Protein AF-A0A960HF94-F1 (afdb_monomer)

Structure (mmCIF, N/CA/C/O backbone):
data_AF-A0A960HF94-F1
#
_entry.id   AF-A0A960HF94-F1
#
loop_
_atom_site.group_PDB
_atom_site.id
_atom_site.type_symbol
_atom_site.label_atom_id
_atom_site.label_alt_id
_atom_site.label_comp_id
_atom_site.label_asym_id
_atom_site.label_entity_id
_atom_site.label_seq_id
_atom_site.pdbx_PDB_ins_code
_atom_site.Cartn_x
_atom_site.Cartn_y
_atom_site.Cartn_z
_atom_site.occupancy
_atom_site.B_iso_or_equiv
_atom_site.auth_seq_id
_atom_site.auth_comp_id
_atom_site.auth_asym_id
_atom_site.au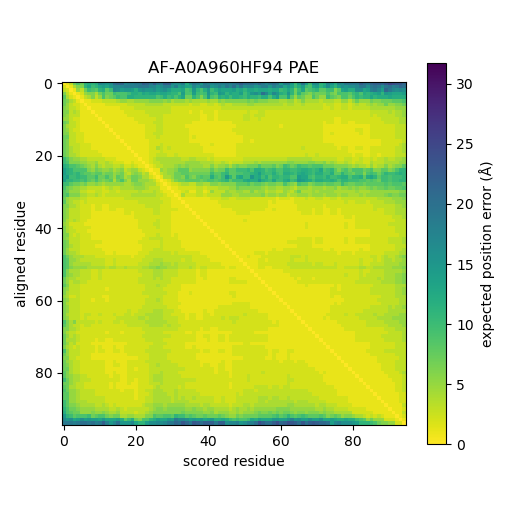th_atom_id
_at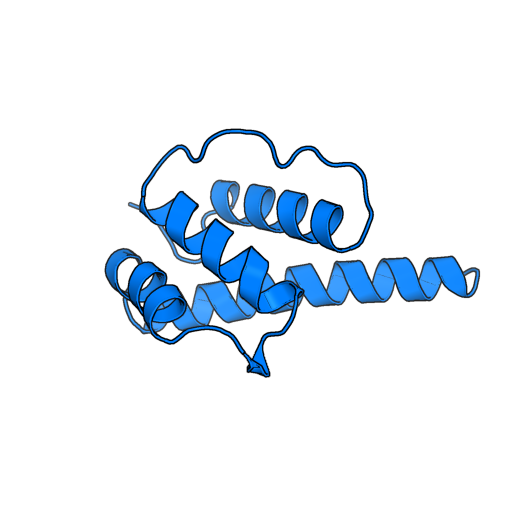om_site.pdbx_PDB_model_num
ATOM 1 N N . ALA A 1 1 ? -19.935 0.816 2.795 1.00 55.94 1 ALA A N 1
ATOM 2 C CA . ALA A 1 1 ? -18.988 0.423 3.856 1.00 55.94 1 ALA A CA 1
ATOM 3 C C . ALA A 1 1 ? -17.633 0.225 3.203 1.00 55.94 1 ALA A C 1
ATOM 5 O O . ALA A 1 1 ? -17.574 -0.494 2.212 1.00 55.94 1 ALA A O 1
ATOM 6 N N . PHE A 1 2 ? -16.607 0.911 3.699 1.00 56.03 2 PHE A N 1
ATOM 7 C CA . PHE A 1 2 ? -15.231 0.796 3.219 1.00 56.03 2 PHE A CA 1
ATOM 8 C C . PHE A 1 2 ? -14.725 -0.630 3.482 1.00 56.03 2 PHE A C 1
ATOM 10 O O . PHE A 1 2 ? -14.959 -1.166 4.566 1.00 56.03 2 PHE A O 1
ATOM 17 N N . ARG A 1 3 ? -14.119 -1.277 2.483 1.00 75.81 3 ARG A N 1
ATOM 18 C CA . ARG A 1 3 ? -13.549 -2.629 2.604 1.00 75.81 3 ARG A CA 1
ATOM 19 C C . ARG A 1 3 ? -12.047 -2.545 2.371 1.00 75.81 3 ARG A C 1
ATOM 21 O O . ARG A 1 3 ? -11.606 -1.743 1.560 1.00 75.81 3 ARG A O 1
ATOM 28 N N . ALA A 1 4 ? -11.285 -3.412 3.031 1.00 73.25 4 ALA A N 1
ATOM 29 C CA . ALA A 1 4 ? -9.826 -3.462 2.910 1.00 73.25 4 ALA A CA 1
ATOM 30 C C . ALA A 1 4 ? -9.325 -3.612 1.466 1.00 73.25 4 ALA A C 1
ATOM 32 O O . ALA A 1 4 ? -8.255 -3.131 1.113 1.00 73.25 4 ALA A O 1
ATOM 33 N N . THR A 1 5 ? -10.129 -4.259 0.626 1.00 78.88 5 THR A N 1
ATOM 34 C CA . THR A 1 5 ? -9.868 -4.482 -0.795 1.00 78.88 5 THR A CA 1
ATOM 35 C C . THR A 1 5 ? -10.847 -3.721 -1.686 1.00 78.88 5 THR A C 1
ATOM 37 O O . THR A 1 5 ? -11.202 -4.198 -2.763 1.00 78.88 5 THR A O 1
ATOM 40 N N . ASP A 1 6 ? -11.327 -2.554 -1.239 1.00 88.00 6 ASP A N 1
ATOM 41 C CA . ASP A 1 6 ? -12.124 -1.662 -2.084 1.00 88.00 6 ASP A CA 1
ATOM 42 C C . ASP A 1 6 ? -11.347 -1.358 -3.382 1.00 88.00 6 ASP A C 1
ATOM 44 O O . ASP A 1 6 ? -10.273 -0.744 -3.317 1.00 88.00 6 ASP A O 1
ATOM 48 N N . PRO A 1 7 ? -11.860 -1.774 -4.560 1.00 89.38 7 PRO A N 1
ATOM 49 C CA . PRO A 1 7 ? -11.151 -1.605 -5.823 1.00 89.38 7 PRO A CA 1
ATOM 50 C C . PRO A 1 7 ? -10.770 -0.151 -6.098 1.00 89.38 7 PRO A C 1
ATOM 52 O O . PRO A 1 7 ? -9.668 0.109 -6.565 1.00 89.38 7 PRO A O 1
ATOM 55 N N . ALA A 1 8 ? -11.622 0.810 -5.726 1.00 90.88 8 ALA A N 1
ATOM 56 C CA . ALA A 1 8 ? -11.369 2.221 -5.998 1.00 90.88 8 ALA A CA 1
ATOM 57 C C . ALA A 1 8 ? -10.233 2.799 -5.135 1.00 90.88 8 ALA A C 1
ATOM 59 O O . ALA A 1 8 ? -9.640 3.817 -5.491 1.00 90.88 8 ALA A O 1
ATOM 60 N N . VAL A 1 9 ? -9.953 2.200 -3.976 1.00 91.50 9 VAL A N 1
ATOM 61 C CA . VAL A 1 9 ? -8.810 2.575 -3.130 1.00 91.50 9 VAL A CA 1
ATOM 62 C C . VAL A 1 9 ? -7.550 1.906 -3.647 1.00 91.50 9 VAL A C 1
ATOM 64 O O . VAL A 1 9 ? -6.522 2.568 -3.773 1.00 91.50 9 VAL A O 1
ATOM 67 N N . LEU A 1 10 ? -7.636 0.620 -3.998 1.00 93.00 10 LEU A N 1
ATOM 68 C CA . LEU A 1 10 ? -6.509 -0.127 -4.551 1.00 93.00 10 LEU A CA 1
ATOM 69 C C . LEU A 1 10 ? -6.028 0.454 -5.882 1.00 93.00 10 LEU A C 1
ATOM 71 O O . LEU A 1 10 ? -4.825 0.571 -6.066 1.00 93.00 10 LEU A O 1
ATOM 75 N N . GLU A 1 11 ? -6.925 0.897 -6.765 1.00 93.38 11 GLU A N 1
ATOM 76 C CA . GLU A 1 11 ? -6.564 1.593 -8.012 1.00 93.38 11 GLU A CA 1
ATOM 77 C C . GLU A 1 11 ? -5.757 2.869 -7.750 1.00 93.38 11 GLU A C 1
ATOM 79 O O . GLU A 1 11 ? -4.820 3.194 -8.477 1.00 93.38 11 GLU A O 1
ATOM 84 N N . ARG A 1 12 ? -6.078 3.591 -6.676 1.00 94.31 12 ARG A N 1
ATOM 85 C CA . ARG A 1 12 ? -5.348 4.806 -6.314 1.00 94.31 12 ARG A CA 1
ATOM 86 C C . ARG A 1 12 ? -4.028 4.525 -5.620 1.00 94.31 12 ARG A C 1
ATOM 88 O O . ARG A 1 12 ? -3.050 5.204 -5.915 1.00 94.31 12 ARG A O 1
ATOM 95 N N . CYS A 1 13 ? -3.980 3.520 -4.750 1.00 95.50 13 CYS A N 1
ATOM 96 C CA . CYS A 1 13 ? -2.722 3.047 -4.176 1.00 95.50 13 CYS A CA 1
ATOM 97 C C . CYS A 1 13 ? -1.806 2.505 -5.283 1.00 95.50 13 CYS A C 1
ATOM 99 O O . CYS A 1 13 ? -0.613 2.771 -5.273 1.00 95.50 13 CYS A O 1
ATOM 101 N N . HIS A 1 14 ? -2.363 1.829 -6.293 1.00 95.56 14 HIS A N 1
ATOM 102 C CA . HIS A 1 14 ? -1.634 1.378 -7.478 1.00 95.56 14 HIS A CA 1
ATOM 103 C C . HIS A 1 14 ? -1.067 2.546 -8.285 1.00 95.56 14 HIS A C 1
ATOM 105 O O . HIS A 1 14 ? 0.134 2.563 -8.539 1.00 95.56 14 HIS A O 1
ATOM 111 N N . ALA A 1 15 ? -1.877 3.558 -8.615 1.00 95.50 15 ALA A N 1
ATOM 112 C CA . ALA A 1 15 ? -1.383 4.769 -9.275 1.00 95.50 15 ALA A CA 1
ATOM 113 C C . ALA A 1 15 ? -0.260 5.443 -8.464 1.00 95.50 15 ALA A C 1
ATOM 115 O O . ALA A 1 15 ? 0.738 5.893 -9.028 1.00 95.50 15 ALA A O 1
ATOM 116 N N . ARG A 1 16 ? -0.383 5.449 -7.130 1.00 96.25 16 ARG A N 1
ATOM 117 C CA . ARG A 1 16 ? 0.645 5.979 -6.231 1.00 96.25 16 ARG A CA 1
ATOM 118 C C . ARG A 1 16 ? 1.933 5.150 -6.248 1.00 96.25 16 ARG A C 1
ATOM 120 O O . ARG A 1 16 ? 3.008 5.725 -6.379 1.00 96.25 16 ARG A O 1
ATOM 127 N N . VAL A 1 17 ? 1.842 3.819 -6.202 1.00 97.12 17 VAL A N 1
ATOM 128 C CA . VAL A 1 17 ? 2.987 2.901 -6.361 1.00 97.12 17 VAL A CA 1
ATOM 129 C C . VAL A 1 17 ? 3.696 3.150 -7.692 1.00 97.12 17 VAL A C 1
ATOM 131 O O . VAL A 1 17 ? 4.919 3.264 -7.728 1.00 97.12 17 VAL A O 1
ATOM 134 N N . VAL A 1 18 ? 2.942 3.268 -8.789 1.00 96.38 18 VAL A N 1
ATOM 135 C CA . VAL A 1 18 ? 3.503 3.546 -10.118 1.00 96.38 18 VAL A CA 1
ATOM 136 C C . VAL A 1 18 ? 4.301 4.848 -10.105 1.00 96.38 18 VAL A C 1
ATOM 138 O O . VAL A 1 18 ? 5.429 4.853 -10.601 1.00 96.38 18 VAL A O 1
ATOM 141 N N . ALA A 1 19 ? 3.762 5.914 -9.509 1.00 95.12 19 ALA A N 1
ATOM 142 C CA . ALA A 1 19 ? 4.445 7.199 -9.385 1.00 95.12 19 ALA A CA 1
ATOM 143 C C . ALA A 1 19 ? 5.734 7.090 -8.546 1.00 95.12 19 ALA A C 1
ATOM 145 O O . ALA A 1 19 ? 6.801 7.498 -9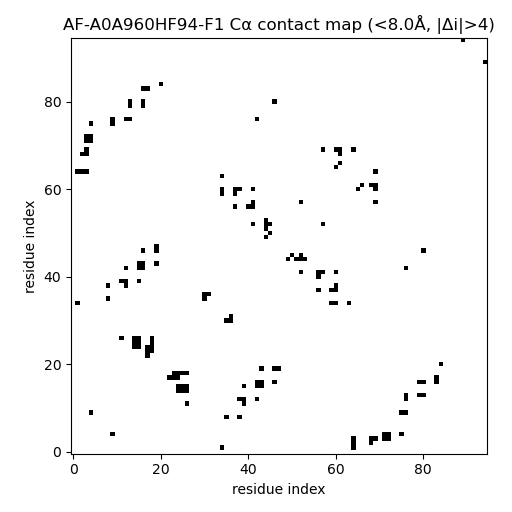.004 1.00 95.12 19 ALA A O 1
ATOM 146 N N . LEU A 1 20 ? 5.673 6.458 -7.367 1.00 95.81 20 LEU A N 1
ATOM 147 C CA . LEU A 1 20 ? 6.825 6.276 -6.467 1.00 95.81 20 LEU A CA 1
ATOM 148 C C . LEU A 1 20 ? 7.955 5.446 -7.090 1.00 95.81 20 LEU A C 1
ATOM 150 O O . LEU A 1 20 ? 9.127 5.673 -6.803 1.00 95.81 20 LEU A O 1
ATOM 154 N N . LEU A 1 21 ? 7.619 4.511 -7.979 1.00 95.25 21 LEU A N 1
ATOM 155 C CA . LEU A 1 21 ? 8.600 3.719 -8.722 1.00 95.25 21 LEU A CA 1
ATOM 156 C C . LEU A 1 21 ? 9.135 4.436 -9.978 1.00 95.25 21 LEU A C 1
ATOM 158 O O . LEU A 1 21 ? 9.868 3.827 -10.756 1.00 95.25 21 LEU A O 1
ATOM 162 N N . GLY A 1 22 ? 8.786 5.709 -10.197 1.00 93.12 22 GLY A N 1
ATOM 163 C CA . GLY A 1 22 ? 9.256 6.530 -11.319 1.00 93.12 22 GLY A CA 1
ATOM 164 C C . GLY A 1 22 ? 8.431 6.376 -12.599 1.00 93.12 22 GLY A C 1
ATOM 165 O O . GLY A 1 22 ? 8.951 6.536 -13.699 1.00 93.12 22 GLY A O 1
ATOM 166 N N . GLY A 1 23 ? 7.171 5.954 -12.482 1.00 91.50 23 GLY A N 1
ATOM 167 C CA . GLY A 1 23 ? 6.198 5.964 -13.578 1.00 91.50 23 GLY A CA 1
ATOM 168 C C . GLY A 1 23 ? 5.491 7.318 -13.721 1.00 91.50 23 GLY A C 1
ATOM 169 O O . GLY A 1 23 ? 5.844 8.269 -13.026 1.00 91.50 23 GLY A O 1
ATOM 170 N N . PRO A 1 24 ? 4.490 7.423 -14.613 1.00 89.00 24 PRO A N 1
ATOM 171 C CA . PRO A 1 24 ? 3.671 8.627 -14.726 1.00 89.00 24 PRO A CA 1
ATOM 172 C C . PRO A 1 24 ? 2.953 8.934 -13.405 1.00 89.00 24 PRO A C 1
ATOM 174 O O . PRO A 1 24 ? 2.390 8.038 -12.776 1.00 89.00 24 PRO A O 1
ATOM 177 N N . ASP A 1 25 ? 2.967 10.207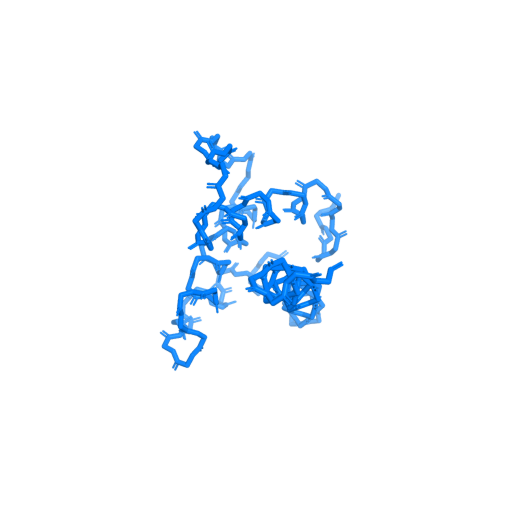 -13.007 1.00 82.25 25 ASP A N 1
ATOM 178 C CA . ASP A 1 25 ? 2.323 10.676 -11.782 1.00 82.25 25 ASP A CA 1
ATOM 179 C C . ASP A 1 25 ? 0.887 11.147 -12.060 1.00 82.25 25 ASP A C 1
ATOM 181 O O . ASP A 1 25 ? 0.654 12.273 -12.494 1.00 82.25 25 ASP A O 1
ATOM 185 N N . ASP A 1 26 ? -0.079 10.257 -11.824 1.00 77.94 26 ASP A N 1
ATOM 186 C CA . ASP A 1 26 ? -1.519 10.572 -11.757 1.00 77.94 26 ASP A CA 1
ATOM 187 C C . ASP A 1 26 ? -2.032 10.522 -10.298 1.00 77.94 26 ASP A C 1
ATOM 189 O O . ASP A 1 26 ? -3.224 10.328 -10.018 1.00 77.94 26 ASP A O 1
ATOM 193 N N . SER A 1 27 ? -1.107 10.641 -9.335 1.00 73.69 27 SER A N 1
ATOM 194 C CA . SER A 1 27 ? -1.397 10.488 -7.909 1.00 73.69 27 SER A CA 1
ATOM 195 C C . SER A 1 27 ? -1.833 11.786 -7.222 1.00 73.69 27 SER A C 1
ATOM 197 O O . SER A 1 27 ? -2.437 11.712 -6.153 1.00 73.69 27 SER A O 1
ATOM 199 N N . ASP A 1 28 ? -1.655 12.946 -7.869 1.00 78.19 28 ASP A N 1
ATOM 200 C CA . ASP A 1 28 ? -1.902 14.302 -7.331 1.00 78.19 28 ASP A CA 1
ATOM 201 C C . ASP A 1 28 ? -3.391 14.665 -7.119 1.00 78.19 28 ASP A C 1
ATOM 203 O O . ASP A 1 28 ? -3.799 15.817 -6.972 1.00 78.19 28 ASP A O 1
ATOM 207 N N . ARG A 1 29 ? -4.266 13.662 -7.100 1.00 83.62 29 ARG A N 1
ATOM 208 C CA . ARG A 1 29 ? -5.683 13.845 -6.789 1.00 83.62 29 ARG A CA 1
ATOM 209 C C . ARG A 1 29 ? -5.869 13.861 -5.267 1.00 83.62 29 ARG A C 1
ATOM 211 O O . ARG A 1 29 ? -5.324 12.999 -4.580 1.00 83.62 29 ARG A O 1
ATOM 218 N N . PRO A 1 30 ? -6.720 14.731 -4.699 1.00 88.69 30 PRO A N 1
ATOM 219 C CA . PRO A 1 30 ? -7.011 14.692 -3.267 1.00 88.69 30 PRO A CA 1
ATOM 220 C C . PRO A 1 30 ? -7.674 13.363 -2.867 1.00 88.69 30 PRO A C 1
ATOM 222 O O . PRO A 1 30 ? -8.403 12.746 -3.656 1.00 88.69 30 PRO A O 1
ATOM 225 N N . ALA A 1 31 ? -7.418 12.893 -1.645 1.00 90.81 31 ALA A N 1
ATOM 226 C CA . ALA A 1 31 ? -8.141 11.755 -1.077 1.00 90.81 31 ALA A CA 1
ATOM 227 C C . ALA A 1 31 ? -9.632 12.107 -0.913 1.00 90.81 31 ALA A C 1
ATOM 229 O O . ALA A 1 31 ? -9.978 13.233 -0.558 1.00 90.81 31 ALA A O 1
ATOM 230 N N . ARG A 1 32 ? -10.531 11.153 -1.172 1.00 90.88 32 ARG A N 1
ATOM 231 C CA . ARG A 1 32 ? -11.991 11.342 -1.077 1.00 90.88 32 ARG A CA 1
ATOM 232 C C . ARG A 1 32 ? -12.523 11.029 0.322 1.00 90.88 32 ARG A C 1
ATOM 234 O O . ARG A 1 32 ? -13.677 11.329 0.615 1.00 90.88 32 ARG A O 1
ATOM 241 N N . SER A 1 33 ? -11.712 10.405 1.177 1.00 93.44 33 SER A N 1
ATOM 242 C CA . SER A 1 33 ? -12.050 10.076 2.566 1.00 93.44 33 SER A CA 1
ATOM 243 C C . SER A 1 33 ? -10.802 9.978 3.448 1.00 93.44 33 SER A C 1
ATOM 245 O O . SER A 1 33 ? -9.692 9.822 2.941 1.00 93.44 33 SER A O 1
ATOM 247 N N . SER A 1 34 ? -10.989 10.017 4.771 1.00 95.44 34 SER A N 1
ATOM 248 C CA . SER A 1 34 ? -9.916 9.776 5.748 1.00 95.44 34 SER A CA 1
ATOM 249 C C . SER A 1 34 ? -9.330 8.367 5.641 1.00 95.44 34 SER A C 1
ATOM 251 O O . SER A 1 34 ? -8.117 8.208 5.702 1.00 95.44 34 SER A O 1
ATOM 253 N N . ALA A 1 35 ? -10.172 7.362 5.391 1.00 94.00 35 ALA A N 1
ATOM 254 C CA . ALA A 1 35 ? -9.728 5.984 5.209 1.00 94.00 35 ALA A CA 1
ATOM 255 C C . ALA A 1 35 ? -8.830 5.819 3.972 1.00 94.00 35 ALA A C 1
ATOM 257 O O . ALA A 1 35 ? -7.796 5.160 4.029 1.00 94.00 35 ALA A O 1
ATOM 258 N N . GLU A 1 36 ? -9.185 6.473 2.865 1.00 95.00 36 GLU A N 1
ATOM 259 C CA . GLU A 1 36 ? -8.351 6.517 1.661 1.00 95.00 36 GLU A CA 1
ATOM 260 C C . GLU A 1 36 ? -7.052 7.295 1.894 1.00 95.00 36 GLU A C 1
ATOM 262 O O . GLU A 1 36 ? -6.002 6.851 1.444 1.00 95.00 36 GLU A O 1
ATOM 267 N N . ALA A 1 37 ? -7.097 8.409 2.632 1.00 96.19 37 ALA A N 1
ATOM 268 C CA . ALA A 1 37 ? -5.897 9.161 2.996 1.00 96.19 37 ALA A CA 1
ATOM 269 C C . ALA A 1 37 ? -4.926 8.316 3.839 1.00 96.19 37 ALA A C 1
ATOM 271 O O . ALA A 1 37 ? -3.733 8.301 3.551 1.00 96.19 37 ALA A O 1
ATOM 272 N N . ALA A 1 38 ? -5.435 7.560 4.818 1.00 97.50 38 ALA A N 1
ATOM 273 C CA . ALA A 1 38 ? -4.631 6.636 5.618 1.00 97.50 38 ALA A CA 1
ATOM 274 C C . ALA A 1 38 ? -3.999 5.528 4.756 1.00 97.50 38 ALA A C 1
ATOM 276 O O . ALA A 1 38 ? -2.814 5.239 4.895 1.00 97.50 38 ALA A O 1
ATOM 277 N N . CYS A 1 39 ? -4.758 4.946 3.819 1.00 96.94 39 CYS A N 1
ATOM 278 C CA . CYS A 1 39 ? -4.237 3.928 2.898 1.00 96.94 39 CYS A CA 1
ATOM 279 C C . CYS A 1 39 ? -3.149 4.483 1.961 1.00 96.94 39 CYS A C 1
ATOM 281 O O . CYS A 1 39 ? -2.174 3.789 1.676 1.00 96.94 39 CYS A O 1
ATOM 283 N N . LEU A 1 40 ? -3.291 5.728 1.490 1.00 96.75 40 LEU A N 1
ATOM 284 C CA . LEU A 1 40 ? -2.286 6.393 0.654 1.00 96.75 40 LEU A CA 1
ATOM 285 C C . LEU A 1 40 ? -1.011 6.717 1.446 1.00 96.75 40 LEU A C 1
ATOM 287 O O . LEU A 1 40 ? 0.076 6.436 0.956 1.00 96.75 40 LEU A O 1
ATOM 291 N N . ALA A 1 41 ? -1.129 7.215 2.681 1.00 97.75 41 ALA A N 1
ATOM 292 C CA . ALA A 1 41 ? 0.026 7.451 3.553 1.00 97.75 41 ALA A CA 1
ATOM 293 C C . ALA A 1 41 ? 0.781 6.147 3.865 1.00 97.75 41 ALA A C 1
ATOM 295 O O . ALA A 1 41 ? 2.001 6.085 3.733 1.00 97.75 41 ALA A O 1
ATOM 296 N N . PHE A 1 42 ? 0.046 5.074 4.179 1.00 98.38 42 PHE A N 1
ATOM 297 C CA . PHE A 1 42 ? 0.629 3.742 4.340 1.00 98.38 42 PHE A CA 1
ATOM 298 C C . PHE A 1 42 ? 1.336 3.276 3.067 1.00 98.38 42 PHE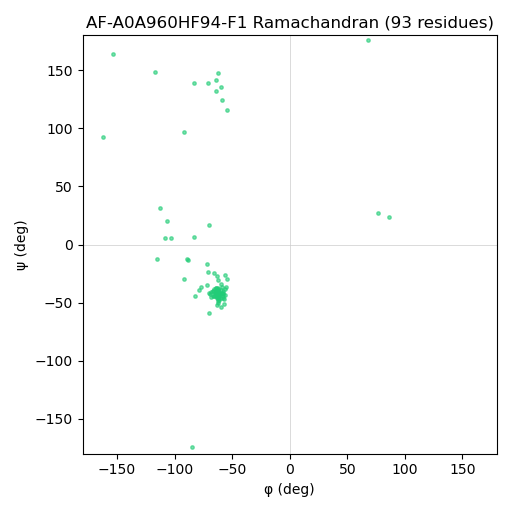 A C 1
ATOM 300 O O . PHE A 1 42 ? 2.421 2.712 3.142 1.00 98.38 42 PHE A O 1
ATOM 307 N N . THR A 1 43 ? 0.736 3.515 1.897 1.00 97.94 43 THR A N 1
ATOM 308 C CA . THR A 1 43 ? 1.333 3.153 0.604 1.00 97.94 43 THR A CA 1
ATOM 309 C C . THR A 1 43 ? 2.669 3.852 0.382 1.00 97.94 43 THR A C 1
ATOM 311 O O . THR A 1 43 ? 3.617 3.202 -0.055 1.00 97.94 43 THR A O 1
ATOM 314 N N . ASP A 1 44 ? 2.762 5.139 0.715 1.00 97.69 44 ASP A N 1
ATOM 315 C CA . ASP A 1 44 ? 3.993 5.913 0.564 1.00 97.69 44 ASP A CA 1
ATOM 316 C C 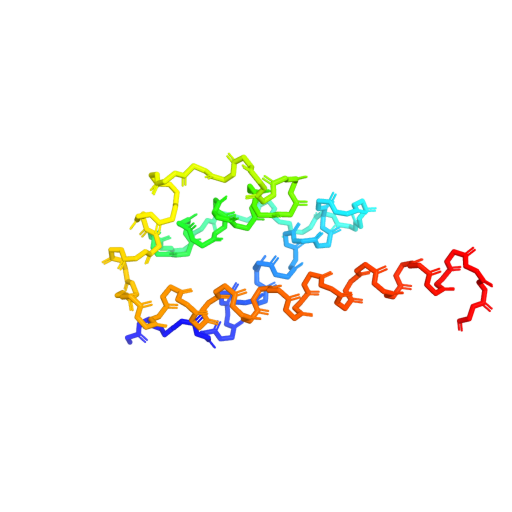. ASP A 1 44 ? 5.134 5.312 1.388 1.00 97.69 44 ASP A C 1
ATOM 318 O O . ASP A 1 44 ? 6.178 4.964 0.837 1.00 97.69 44 ASP A O 1
ATOM 322 N N . GLU A 1 45 ? 4.917 5.110 2.687 1.00 98.44 45 GLU A N 1
ATOM 323 C CA . GLU A 1 45 ? 5.936 4.538 3.572 1.00 98.44 45 GLU A CA 1
ATOM 324 C C . GLU A 1 45 ? 6.281 3.093 3.200 1.00 98.44 45 GLU A C 1
ATOM 326 O O . GLU A 1 45 ? 7.456 2.732 3.136 1.00 98.44 45 GLU A O 1
ATOM 331 N N . PHE A 1 46 ? 5.271 2.277 2.882 1.00 98.38 46 PHE A N 1
ATOM 332 C CA . PHE A 1 46 ? 5.456 0.871 2.525 1.00 98.38 46 PHE A CA 1
ATOM 333 C C . PHE A 1 46 ? 6.322 0.698 1.271 1.00 98.38 46 PHE A C 1
ATOM 335 O O . PHE A 1 46 ? 7.177 -0.185 1.224 1.00 98.38 46 PHE A O 1
ATOM 342 N N . VAL A 1 47 ? 6.107 1.528 0.245 1.00 97.75 47 VAL A N 1
ATOM 343 C CA . VAL A 1 47 ? 6.843 1.445 -1.027 1.00 97.75 47 VAL A CA 1
ATOM 344 C C . VAL A 1 47 ? 8.251 2.032 -0.910 1.00 97.75 47 VAL A C 1
ATOM 346 O O . VAL A 1 47 ? 9.171 1.508 -1.549 1.00 97.75 47 VAL A O 1
ATOM 349 N N . ILE A 1 48 ? 8.421 3.107 -0.130 1.00 96.94 48 ILE A N 1
ATOM 350 C CA . ILE A 1 48 ? 9.717 3.767 0.077 1.00 96.94 48 ILE A CA 1
ATOM 351 C C . ILE A 1 48 ? 10.638 2.874 0.910 1.00 96.94 48 ILE A C 1
ATOM 353 O O . ILE A 1 48 ? 11.715 2.512 0.438 1.00 96.94 48 ILE A O 1
ATOM 357 N N . ASP A 1 49 ? 10.212 2.517 2.123 1.00 97.12 49 ASP A N 1
ATOM 358 C CA . ASP A 1 49 ? 10.950 1.634 3.023 1.00 97.12 49 ASP A CA 1
ATOM 359 C C . ASP A 1 49 ? 10.031 1.076 4.120 1.00 97.12 49 ASP A C 1
ATOM 361 O O . ASP A 1 49 ? 9.879 1.648 5.205 1.00 97.12 49 ASP A O 1
ATOM 365 N N . VAL A 1 50 ? 9.462 -0.102 3.850 1.00 96.44 50 VAL A N 1
ATOM 366 C CA . VAL A 1 50 ? 8.586 -0.821 4.785 1.00 96.44 50 VAL A CA 1
ATOM 367 C C . VAL A 1 50 ? 9.234 -1.103 6.146 1.00 96.44 50 VAL A C 1
ATOM 369 O O . VAL A 1 50 ? 8.517 -1.228 7.135 1.00 96.44 50 VAL A O 1
ATOM 372 N N . ALA A 1 51 ? 10.568 -1.191 6.238 1.00 96.56 51 ALA A N 1
ATOM 373 C CA . ALA A 1 51 ? 11.247 -1.430 7.513 1.00 96.56 51 ALA A CA 1
ATOM 374 C C . ALA A 1 51 ? 11.199 -0.206 8.442 1.00 96.56 51 ALA A C 1
ATOM 376 O O . ALA A 1 51 ? 11.429 -0.340 9.644 1.00 96.56 51 ALA A O 1
ATOM 377 N N . THR A 1 52 ? 10.895 0.967 7.885 1.00 96.75 52 THR A N 1
ATOM 378 C CA . THR A 1 52 ? 10.763 2.239 8.608 1.00 96.75 52 THR A CA 1
ATOM 379 C C . THR A 1 52 ? 9.320 2.720 8.726 1.00 96.75 52 THR A C 1
ATOM 381 O O . THR A 1 52 ? 9.097 3.819 9.228 1.00 96.75 52 THR A O 1
ATOM 384 N N . LEU A 1 53 ? 8.351 1.908 8.283 1.00 98.12 53 LEU A N 1
ATOM 385 C CA . LEU A 1 53 ? 6.933 2.249 8.333 1.00 98.12 53 LEU A CA 1
ATOM 386 C C . LEU A 1 53 ? 6.504 2.523 9.777 1.00 98.12 53 LEU A C 1
ATOM 388 O O . LEU A 1 53 ? 6.678 1.680 10.659 1.00 98.12 53 LEU A O 1
ATOM 392 N N . ALA A 1 54 ? 5.945 3.707 10.000 1.00 98.38 54 ALA A N 1
ATOM 393 C CA . ALA A 1 54 ? 5.573 4.191 11.314 1.00 98.38 54 ALA A CA 1
ATOM 394 C C . ALA A 1 54 ? 4.358 3.435 11.869 1.00 98.38 54 ALA A C 1
ATOM 396 O O . ALA A 1 54 ? 3.362 3.194 11.172 1.00 98.38 54 ALA A O 1
ATOM 397 N N . ASP A 1 55 ? 4.405 3.122 13.164 1.00 98.38 55 ASP A N 1
ATOM 398 C CA . ASP A 1 55 ? 3.301 2.464 13.866 1.00 98.38 55 ASP A CA 1
ATOM 399 C C . ASP A 1 55 ? 2.019 3.307 13.808 1.00 98.38 55 ASP A C 1
ATOM 401 O O . ASP A 1 55 ? 0.919 2.760 13.704 1.00 98.38 55 ASP A O 1
ATOM 405 N N . GLU A 1 56 ? 2.141 4.637 13.824 1.00 98.44 56 GLU A N 1
ATOM 406 C CA . GLU A 1 56 ? 1.027 5.578 13.696 1.00 98.44 56 GLU A CA 1
ATOM 407 C C . GLU A 1 56 ? 0.341 5.473 12.327 1.00 98.44 56 GLU A C 1
ATOM 409 O O . GLU A 1 56 ? -0.888 5.532 12.238 1.00 98.44 56 GLU A O 1
ATOM 414 N N . THR A 1 57 ? 1.115 5.257 11.263 1.00 98.44 57 THR A N 1
ATOM 415 C CA . THR A 1 57 ? 0.597 5.095 9.900 1.00 98.44 57 THR A CA 1
ATOM 416 C C . THR A 1 57 ? -0.145 3.765 9.755 1.00 98.44 57 THR A C 1
ATOM 418 O O . THR A 1 57 ? -1.254 3.721 9.212 1.00 98.44 57 THR A O 1
ATOM 421 N N . ALA A 1 58 ? 0.393 2.679 10.322 1.00 98.25 58 ALA A N 1
ATOM 422 C CA . ALA A 1 58 ? -0.317 1.400 10.408 1.00 98.25 58 ALA A CA 1
ATOM 423 C C . ALA A 1 58 ? -1.585 1.498 11.277 1.00 98.25 58 ALA A C 1
ATOM 425 O O . ALA A 1 58 ? -2.633 0.946 10.923 1.00 98.25 58 ALA A O 1
ATOM 426 N N . ALA A 1 59 ? -1.513 2.223 12.398 1.00 98.38 59 ALA A N 1
ATOM 427 C CA . ALA A 1 59 ? -2.639 2.449 13.295 1.00 98.38 59 ALA A CA 1
ATOM 428 C C . ALA A 1 59 ? -3.779 3.204 12.601 1.00 98.38 59 ALA A C 1
ATOM 430 O O . ALA A 1 59 ? -4.925 2.782 12.714 1.00 98.38 59 ALA A O 1
ATOM 431 N N . ALA A 1 60 ? -3.480 4.239 11.812 1.00 98.25 60 ALA A N 1
ATOM 432 C CA . ALA A 1 60 ? -4.495 5.001 11.086 1.00 98.25 60 ALA A CA 1
ATOM 433 C C . ALA A 1 60 ? -5.304 4.127 10.108 1.00 98.25 60 ALA A C 1
ATOM 435 O O . ALA A 1 60 ? -6.523 4.264 9.998 1.00 98.25 60 ALA A O 1
ATOM 436 N N . VAL A 1 61 ? -4.652 3.186 9.418 1.00 97.56 61 VAL A N 1
ATOM 437 C CA . VAL A 1 61 ? -5.345 2.216 8.554 1.00 97.56 61 VAL A CA 1
ATOM 438 C C . VAL A 1 61 ? -6.179 1.243 9.392 1.00 97.56 61 VAL A C 1
ATOM 440 O O . VAL A 1 61 ? -7.348 0.997 9.075 1.00 97.56 61 VAL A O 1
ATOM 443 N N . ARG A 1 62 ? -5.611 0.718 10.486 1.00 97.69 62 ARG A N 1
ATOM 444 C CA . ARG A 1 62 ? -6.309 -0.180 11.420 1.00 97.69 62 ARG A CA 1
ATOM 445 C C . ARG A 1 62 ? -7.562 0.463 12.013 1.00 97.69 62 ARG A C 1
ATOM 447 O O . ARG A 1 62 ? -8.581 -0.211 12.104 1.00 97.69 62 ARG A O 1
ATOM 454 N N . ASP A 1 63 ? -7.535 1.745 12.353 1.00 97.81 63 ASP A N 1
ATOM 455 C CA . ASP A 1 63 ? -8.687 2.451 12.927 1.00 97.81 63 ASP A CA 1
ATOM 456 C C . ASP A 1 63 ? -9.879 2.513 11.954 1.00 97.81 63 ASP A C 1
ATOM 458 O O . ASP A 1 63 ? -11.038 2.542 12.372 1.00 97.81 63 ASP A O 1
ATOM 462 N N . HIS A 1 64 ? -9.615 2.474 10.644 1.00 95.69 64 HIS A N 1
ATOM 463 C CA . HIS A 1 64 ? -10.646 2.461 9.606 1.00 95.69 64 HIS A CA 1
ATOM 464 C C . HIS A 1 64 ? -11.082 1.058 9.166 1.00 95.69 64 HIS A C 1
ATOM 466 O O . HIS A 1 64 ? -12.224 0.883 8.734 1.00 95.69 64 HIS A O 1
ATOM 472 N N . LEU A 1 65 ? -10.185 0.073 9.235 1.00 94.06 65 LEU A N 1
ATOM 473 C CA . LEU A 1 65 ? -10.373 -1.252 8.636 1.00 94.06 65 LEU A CA 1
ATOM 474 C C . LEU A 1 65 ? -10.441 -2.411 9.640 1.00 94.06 65 LEU A C 1
ATOM 476 O O . LEU A 1 65 ? -10.836 -3.519 9.271 1.00 94.06 65 LEU A O 1
ATOM 480 N N . GLY A 1 66 ? -10.071 -2.169 10.895 1.00 96.12 66 GLY A N 1
ATOM 481 C CA . GLY A 1 66 ? -9.798 -3.201 11.891 1.00 96.12 66 GLY A CA 1
ATOM 482 C C . GLY A 1 66 ? -8.537 -4.012 11.573 1.00 96.12 66 GLY A C 1
ATOM 483 O O . GLY A 1 66 ? -7.919 -3.858 10.520 1.00 96.12 66 GLY A O 1
ATOM 484 N N . ASP A 1 67 ? -8.165 -4.921 12.474 1.00 96.62 67 ASP A N 1
ATOM 485 C CA . ASP A 1 67 ? -6.942 -5.730 12.340 1.00 96.62 67 ASP A CA 1
ATOM 486 C C . ASP A 1 67 ? -6.944 -6.615 11.089 1.00 96.62 67 ASP A C 1
ATOM 488 O O . ASP A 1 67 ? -5.970 -6.659 10.336 1.00 96.62 67 ASP A O 1
ATOM 492 N N . ALA A 1 68 ? -8.062 -7.306 10.842 1.00 95.56 68 ALA A N 1
ATOM 493 C CA . ALA A 1 68 ? -8.213 -8.154 9.663 1.00 95.56 68 ALA A CA 1
ATOM 494 C C . ALA A 1 68 ? -8.118 -7.327 8.376 1.00 95.56 68 ALA A C 1
ATOM 496 O O . ALA A 1 68 ? -7.442 -7.725 7.430 1.00 95.56 68 ALA A O 1
ATOM 497 N N . GLY A 1 69 ? -8.746 -6.149 8.365 1.00 95.44 69 GLY A N 1
ATOM 498 C CA . GLY A 1 69 ? -8.733 -5.287 7.200 1.00 95.44 69 GLY A CA 1
ATOM 499 C C . GLY A 1 69 ? -7.378 -4.622 6.953 1.00 95.44 69 GLY A C 1
ATOM 500 O O . GLY A 1 69 ? -6.981 -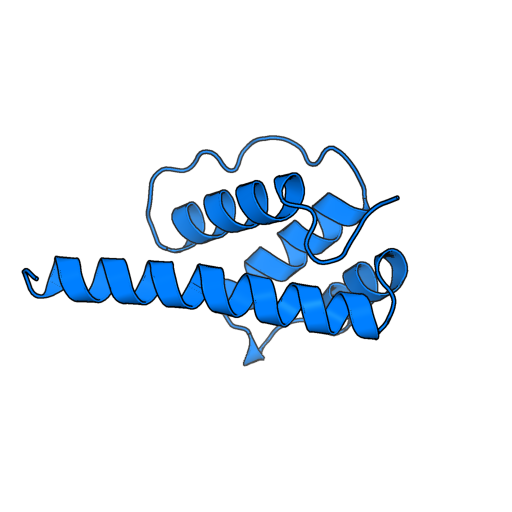4.520 5.798 1.00 95.44 69 GLY A O 1
ATOM 501 N N . LEU A 1 70 ? -6.623 -4.255 7.996 1.00 96.88 70 LEU A N 1
ATOM 502 C CA . LEU A 1 70 ? -5.225 -3.837 7.845 1.00 96.88 70 LEU A CA 1
ATOM 503 C C . LEU A 1 70 ? -4.414 -4.949 7.170 1.00 96.88 70 LEU A C 1
ATOM 505 O O . LEU A 1 70 ? -3.767 -4.709 6.156 1.00 96.88 70 LEU A O 1
ATOM 509 N N . ALA A 1 71 ? -4.495 -6.176 7.688 1.00 96.56 71 ALA A N 1
ATOM 510 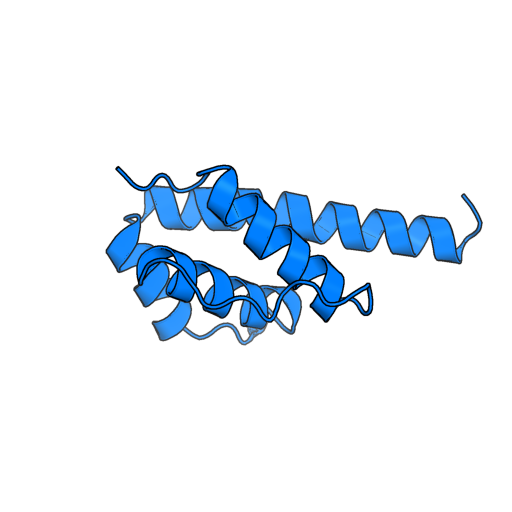C CA . ALA A 1 71 ? -3.734 -7.292 7.140 1.00 96.56 71 ALA A CA 1
ATOM 511 C C . ALA A 1 71 ? -4.116 -7.605 5.679 1.00 96.56 71 ALA A C 1
ATOM 513 O O . ALA A 1 71 ? -3.243 -7.885 4.856 1.00 96.56 71 ALA A O 1
ATOM 514 N N . ASP A 1 72 ? -5.404 -7.543 5.336 1.00 96.69 72 ASP A N 1
ATOM 515 C CA . ASP A 1 72 ? -5.882 -7.753 3.966 1.00 96.69 72 ASP A CA 1
ATOM 516 C C . ASP A 1 72 ? -5.448 -6.632 3.018 1.00 96.69 72 ASP A C 1
ATOM 518 O O . ASP A 1 72 ? -5.011 -6.914 1.899 1.00 96.69 72 ASP A O 1
ATOM 522 N N . PHE A 1 73 ? -5.494 -5.378 3.473 1.00 96.94 73 PHE A N 1
ATOM 523 C CA . PHE A 1 73 ? -4.985 -4.236 2.720 1.00 96.94 73 PHE A CA 1
ATOM 524 C C . PHE A 1 73 ? -3.478 -4.367 2.464 1.00 96.94 73 PHE A C 1
ATOM 526 O O . PHE A 1 73 ? -3.049 -4.268 1.316 1.00 96.94 73 PHE A O 1
ATOM 533 N N . THR A 1 74 ? -2.678 -4.686 3.489 1.00 97.31 74 THR A N 1
ATOM 534 C CA . THR A 1 74 ? -1.227 -4.891 3.348 1.00 97.31 74 THR A CA 1
ATOM 535 C C . THR A 1 74 ? -0.907 -5.991 2.334 1.00 97.31 74 THR A C 1
ATOM 537 O O . THR A 1 74 ? -0.020 -5.820 1.500 1.00 97.31 74 THR A O 1
ATOM 540 N N . ARG A 1 75 ? -1.644 -7.111 2.3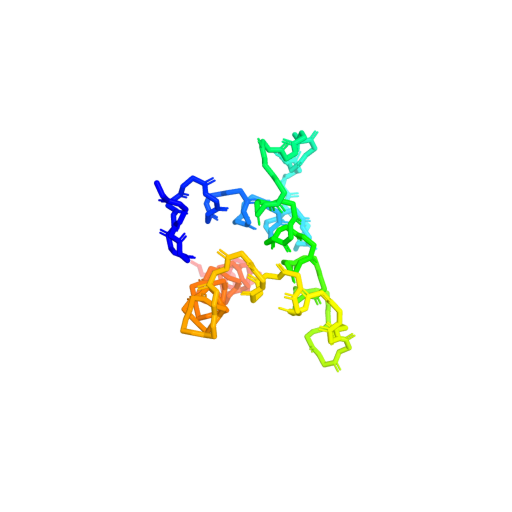46 1.00 96.81 75 ARG A N 1
ATOM 541 C CA . ARG A 1 75 ? -1.462 -8.196 1.362 1.00 96.81 75 ARG A CA 1
ATOM 542 C C . ARG A 1 75 ? -1.813 -7.755 -0.054 1.00 96.81 75 ARG A C 1
ATOM 544 O O . ARG A 1 75 ? -1.080 -8.079 -0.985 1.00 96.81 75 ARG A O 1
ATOM 551 N N . ALA A 1 76 ? -2.923 -7.039 -0.225 1.00 96.38 76 ALA A N 1
ATOM 552 C CA . ALA A 1 76 ? -3.333 -6.533 -1.530 1.00 96.38 76 ALA A CA 1
ATOM 553 C C . ALA A 1 76 ? -2.305 -5.537 -2.086 1.00 96.38 76 ALA A C 1
ATOM 555 O O . ALA A 1 76 ? -1.900 -5.657 -3.243 1.00 96.38 76 ALA A O 1
ATOM 556 N N . LEU A 1 77 ? -1.830 -4.615 -1.246 1.00 96.88 77 LEU A N 1
ATOM 557 C CA . LEU A 1 77 ? -0.800 -3.651 -1.610 1.00 96.88 77 LEU A CA 1
ATOM 558 C C . LEU A 1 77 ? 0.516 -4.342 -1.982 1.00 96.88 77 LEU A C 1
ATOM 560 O O . LEU A 1 77 ? 1.090 -4.009 -3.014 1.00 96.88 77 LEU A O 1
ATOM 564 N N . LEU A 1 78 ? 0.950 -5.344 -1.211 1.00 96.56 78 LEU A N 1
ATOM 565 C CA . LEU A 1 78 ? 2.142 -6.135 -1.528 1.00 96.56 78 LEU A CA 1
ATOM 566 C C . LEU A 1 78 ? 2.039 -6.778 -2.919 1.00 96.56 78 LEU A C 1
ATOM 568 O O . LEU A 1 78 ? 2.995 -6.741 -3.685 1.00 96.56 78 LEU A O 1
ATOM 572 N N . VAL A 1 79 ? 0.884 -7.346 -3.283 1.00 96.12 79 VAL A N 1
ATOM 573 C CA . VAL A 1 79 ? 0.690 -7.934 -4.621 1.00 96.12 79 VAL A CA 1
ATOM 574 C C . VAL A 1 79 ? 0.813 -6.876 -5.719 1.00 96.12 79 VAL A C 1
ATOM 576 O O . VAL A 1 79 ? 1.435 -7.142 -6.747 1.00 96.12 79 VAL A O 1
ATOM 579 N N . VAL A 1 80 ? 0.228 -5.693 -5.524 1.00 95.19 80 VAL A N 1
ATOM 580 C CA . VAL A 1 80 ? 0.314 -4.581 -6.485 1.00 95.19 80 VAL A CA 1
ATOM 581 C C . VAL A 1 80 ? 1.762 -4.115 -6.641 1.00 95.19 80 VAL A C 1
ATOM 583 O O . VAL A 1 80 ? 2.289 -4.078 -7.751 1.00 95.19 80 VAL A O 1
ATOM 586 N N . GLU A 1 81 ? 2.420 -3.823 -5.525 1.00 96.19 81 GLU A N 1
ATOM 587 C CA . GLU A 1 81 ? 3.790 -3.319 -5.462 1.00 96.19 81 GLU A CA 1
ATOM 588 C C . GLU A 1 81 ? 4.799 -4.288 -6.096 1.00 96.19 81 GLU A C 1
ATOM 590 O O . GLU A 1 81 ? 5.583 -3.890 -6.964 1.00 96.19 81 GLU A O 1
ATOM 595 N N . GLN A 1 82 ? 4.706 -5.580 -5.774 1.00 97.06 82 GLN A N 1
ATOM 596 C CA . GLN A 1 82 ? 5.585 -6.604 -6.334 1.00 97.06 82 GLN A CA 1
ATOM 597 C C . GLN A 1 82 ? 5.387 -6.784 -7.842 1.00 97.06 82 GLN A C 1
ATOM 599 O O . GLN A 1 82 ? 6.362 -6.980 -8.571 1.00 97.06 82 GLN A O 1
ATOM 604 N N . ARG A 1 83 ? 4.146 -6.703 -8.344 1.00 96.62 83 ARG A N 1
ATOM 605 C CA . ARG A 1 83 ? 3.879 -6.801 -9.790 1.00 96.62 83 ARG A CA 1
ATOM 606 C C . ARG A 1 83 ? 4.483 -5.633 -10.555 1.00 96.62 83 ARG A C 1
ATOM 608 O O . ARG A 1 83 ? 5.063 -5.863 -11.613 1.00 96.62 83 ARG A O 1
ATOM 615 N N . GLU A 1 84 ? 4.402 -4.421 -10.012 1.00 96.44 84 GLU A N 1
ATOM 616 C CA . GLU A 1 84 ? 5.011 -3.240 -10.628 1.00 96.44 84 GLU A CA 1
ATOM 617 C C . GLU A 1 84 ? 6.541 -3.322 -10.646 1.00 96.44 84 GLU A C 1
ATOM 619 O O . GLU A 1 84 ? 7.163 -3.068 -11.682 1.00 96.44 84 GLU A O 1
ATOM 624 N N . ARG A 1 85 ? 7.173 -3.744 -9.541 1.00 96.81 85 ARG A N 1
ATOM 625 C CA . ARG A 1 85 ? 8.630 -3.954 -9.521 1.00 96.81 85 ARG A CA 1
ATOM 626 C C . ARG A 1 85 ? 9.069 -5.047 -10.487 1.00 96.81 85 ARG A C 1
ATOM 628 O O . ARG A 1 85 ? 10.041 -4.848 -11.215 1.00 96.81 85 ARG A O 1
ATOM 635 N N . LEU A 1 86 ? 8.355 -6.173 -10.530 1.00 97.38 86 LEU A N 1
ATOM 636 C CA . LEU A 1 86 ? 8.666 -7.269 -11.444 1.00 97.38 86 LEU A CA 1
ATOM 637 C C . LEU A 1 86 ? 8.524 -6.835 -12.906 1.00 97.38 86 LEU A C 1
ATOM 639 O O . LEU A 1 86 ? 9.423 -7.097 -13.699 1.00 97.38 86 LEU A O 1
ATOM 643 N N . ALA A 1 87 ? 7.440 -6.141 -13.260 1.00 95.50 87 ALA A N 1
ATOM 644 C CA . ALA A 1 87 ? 7.229 -5.640 -14.616 1.00 95.50 87 ALA A CA 1
ATOM 645 C C . ALA A 1 87 ? 8.371 -4.713 -15.060 1.00 95.50 87 ALA A C 1
ATOM 647 O O . ALA A 1 87 ? 8.907 -4.872 -16.155 1.00 95.50 87 ALA A O 1
ATOM 648 N N . ARG A 1 88 ? 8.805 -3.797 -14.189 1.00 94.12 88 ARG A N 1
ATOM 649 C CA . ARG A 1 88 ? 9.936 -2.898 -14.467 1.00 94.12 88 ARG A CA 1
ATOM 650 C C . ARG A 1 88 ? 11.264 -3.641 -14.571 1.00 94.12 88 ARG A C 1
ATOM 652 O O . ARG A 1 88 ? 12.066 -3.327 -15.444 1.00 94.12 88 ARG A O 1
ATOM 659 N N . ALA A 1 89 ? 11.496 -4.630 -13.710 1.00 96.00 89 ALA A N 1
ATOM 660 C CA . ALA A 1 89 ? 12.692 -5.461 -13.779 1.00 96.00 89 ALA A CA 1
ATOM 661 C C . ALA A 1 89 ? 12.757 -6.241 -15.101 1.00 96.00 89 ALA A C 1
ATOM 663 O O . ALA A 1 89 ? 13.809 -6.260 -15.732 1.00 96.00 89 ALA A O 1
ATOM 664 N N . LEU A 1 90 ? 11.635 -6.820 -15.547 1.00 96.31 90 LEU A N 1
ATOM 665 C CA . LEU A 1 90 ? 11.524 -7.520 -16.833 1.00 96.31 90 LEU A CA 1
ATOM 666 C C . LEU A 1 90 ? 11.788 -6.577 -18.017 1.00 96.31 90 LEU A C 1
ATOM 668 O O . LEU A 1 90 ? 12.636 -6.876 -18.856 1.00 96.31 90 LEU A O 1
ATOM 672 N N . GLN A 1 91 ? 11.179 -5.387 -18.010 1.00 92.94 91 GLN A N 1
ATOM 673 C CA . GLN A 1 91 ? 11.437 -4.347 -19.013 1.00 92.94 91 GLN A CA 1
ATOM 674 C C . GLN A 1 91 ? 12.916 -3.942 -19.062 1.00 92.94 91 GLN A C 1
ATOM 676 O O . GLN A 1 91 ? 13.479 -3.785 -20.144 1.00 92.94 91 GLN A O 1
ATOM 681 N N . ALA A 1 92 ? 13.566 -3.809 -17.902 1.00 91.81 92 ALA A N 1
ATOM 682 C CA . ALA A 1 92 ? 14.980 -3.452 -17.816 1.00 91.81 92 ALA A CA 1
ATOM 683 C C . ALA A 1 92 ? 15.913 -4.528 -18.401 1.00 91.81 92 ALA A C 1
ATOM 685 O O . ALA A 1 92 ? 17.017 -4.198 -18.833 1.00 91.81 92 ALA A O 1
ATOM 686 N N . VAL A 1 93 ? 15.481 -5.795 -18.443 1.00 94.25 93 VAL A N 1
ATOM 687 C CA . VAL A 1 93 ? 16.247 -6.913 -19.027 1.00 94.25 93 VAL A CA 1
ATOM 688 C C . VAL A 1 93 ? 15.752 -7.341 -20.416 1.00 94.25 93 VAL A C 1
ATOM 690 O O . VAL A 1 93 ? 16.283 -8.298 -20.976 1.00 94.25 93 VAL A O 1
ATOM 693 N N . GLY A 1 94 ? 14.784 -6.622 -20.996 1.00 88.06 94 GLY A N 1
ATOM 694 C CA . GLY A 1 94 ? 14.300 -6.840 -22.363 1.00 88.06 94 GLY A CA 1
ATOM 695 C C . GLY A 1 94 ? 13.367 -8.042 -22.549 1.00 88.06 94 GLY A C 1
ATOM 696 O O . GLY A 1 94 ? 13.339 -8.604 -23.645 1.00 88.06 94 GLY A O 1
ATOM 697 N N . VAL A 1 95 ? 12.638 -8.441 -21.498 1.00 73.69 95 VAL A N 1
ATOM 698 C CA . VAL A 1 95 ? 11.571 -9.465 -21.529 1.00 73.69 95 VAL A CA 1
ATOM 699 C C . VAL A 1 95 ? 10.208 -8.786 -21.531 1.00 73.69 95 VAL A C 1
ATOM 701 O O . VAL A 1 95 ? 9.360 -9.202 -22.351 1.00 73.69 95 VAL A O 1
#

pLDDT: mean 93.02, std 8.03, range [55.94, 98.44]

Secondary structure (DSSP, 8-state):
---TT-HHHHHHHHHHHHHHTTS-----SPPSSHHHHHHHHHHHHHHHHGGG--HHHHHHHHHHHHHHHHHHHHHHHHHHHHHHHHHHHHHHTT-

Mean predicted aligned error: 3.45 Å

Foldseek 3Di:
DDFLPPVVLLVLLLLLLCVLVPHDRPNPDDQPDQLSVLLNLQSNCCSVPVVPRDPVSLVSNCVVHNPVSSVSNVVSSVVSNVVSVVVVVCVVVPD

Radius of gyration: 13.29 Å; Cα contacts (8 Å, |Δi|>4): 85; chains: 1; bounding box: 35×24×36 Å

Sequence (95 aa):
AFRATDPAVLERCHARVVALLGGPDDSDRPARSSAEAACLAFTDEFVIDVATLADETAAAVRDHLGDAGLADFTRALLVVEQRERLARALQAVGV

Solvent-accessible surface area (backbone atoms only — not comparable to full-atom values): 5340 Å² total; per-residue (Å²): 132,92,50,50,78,36,62,78,52,50,56,50,42,45,37,37,49,40,28,76,74,73,46,74,76,77,47,92,59,80,67,92,42,70,60,49,42,26,49,44,54,37,44,53,36,47,73,74,43,53,93,69,50,50,67,68,43,55,45,49,31,26,78,66,42,37,71,69,22,34,55,49,28,53,52,53,50,50,55,50,52,52,50,54,52,49,53,52,54,36,59,76,71,74,105